Protein AF-A0A0A9XIX7-F1 (afdb_monomer_lite)

Radius of gyration: 31.94 Å; chains: 1; bounding box: 100×44×94 Å

Sequence (160 aa):
DDLSKFVRERLIALQLAESSSTKINTTFSTTSTKQKQQYIKKNTTHANSLISSNVNGSRSSDENPKCIICCEGSHSLRKCNKFLSADVDQRHQLLQGWKGCRNCLSGYHPTKACTSKWTCRYCPKRHNSFLHRNFSTNVHQQSSPQQTNTTVSNSSKTPS

Secondary structure (DSSP, 8-state):
-HHHHHHHHHHHHHHHHHT--S-----------------------------------------PPPPTTT-SSS--GGG-HHHHHS-HHHHHHHTTT--S-TTT--SSS-GGG---S---SSSSSSS-GGG-----------------------------

pLDDT: mean 71.38, std 20.41, range [37.22, 96.69]

Organism: Lygus hesperus (NCBI:txid30085)

Structure (mmCIF, N/CA/C/O backbone):
data_AF-A0A0A9XIX7-F1
#
_entry.id   AF-A0A0A9XIX7-F1
#
loop_
_atom_site.group_PDB
_atom_site.id
_atom_site.type_symbol
_atom_site.label_atom_id
_atom_site.label_alt_id
_atom_site.label_comp_id
_atom_site.label_asym_id
_atom_site.label_entity_id
_atom_site.label_seq_id
_atom_site.pdbx_PDB_ins_code
_atom_site.Cartn_x
_atom_site.Cartn_y
_atom_site.Cartn_z
_atom_site.occupancy
_atom_site.B_iso_or_equiv
_atom_site.auth_seq_id
_atom_site.auth_comp_id
_atom_site.auth_asym_id
_atom_site.auth_atom_id
_atom_site.pdbx_PDB_model_num
ATOM 1 N N . ASP A 1 1 ? -14.781 -18.724 16.950 1.00 59.56 1 ASP A N 1
ATOM 2 C CA . ASP A 1 1 ? -14.587 -17.269 16.852 1.00 59.56 1 ASP A CA 1
ATOM 3 C C . ASP A 1 1 ? -13.096 -16.951 16.981 1.00 59.56 1 ASP A C 1
ATOM 5 O O . ASP A 1 1 ? -12.532 -17.063 18.067 1.00 59.56 1 ASP A O 1
ATOM 9 N N . ASP A 1 2 ? -12.434 -16.697 15.849 1.00 61.81 2 ASP A N 1
ATOM 10 C CA . ASP A 1 2 ? -10.971 -16.523 15.730 1.00 61.81 2 ASP A CA 1
ATOM 11 C C . ASP A 1 2 ? -10.454 -15.287 16.480 1.00 61.81 2 ASP A C 1
ATOM 13 O O . ASP A 1 2 ? -9.357 -15.297 17.044 1.00 61.81 2 ASP A O 1
ATOM 17 N N . LEU A 1 3 ? -11.288 -14.247 16.569 1.00 61.38 3 LEU A N 1
ATOM 18 C CA . LEU A 1 3 ? -10.992 -13.029 17.315 1.00 61.38 3 LEU A CA 1
ATOM 19 C C . LEU A 1 3 ? -10.851 -13.331 18.811 1.00 61.38 3 LEU A C 1
ATOM 21 O O . LEU A 1 3 ? -9.884 -12.920 19.451 1.00 61.38 3 LEU A O 1
ATOM 25 N N . SER A 1 4 ? -11.754 -14.153 19.343 1.00 66.31 4 SER A N 1
ATOM 26 C CA . SER A 1 4 ? -11.711 -14.599 20.735 1.00 66.31 4 SER A CA 1
ATOM 27 C C . SER A 1 4 ? -10.471 -15.449 21.054 1.00 66.31 4 SER A C 1
ATOM 29 O O . SER A 1 4 ? -10.020 -15.478 22.198 1.00 66.31 4 SER A O 1
ATOM 31 N N . LYS A 1 5 ? -9.897 -16.169 20.078 1.00 63.72 5 LYS A N 1
ATOM 32 C CA . LYS A 1 5 ? -8.647 -16.935 20.260 1.00 63.72 5 LYS A CA 1
ATOM 33 C C . LYS A 1 5 ? -7.431 -16.009 20.289 1.00 63.72 5 LYS A C 1
ATOM 35 O O . LYS A 1 5 ? -6.607 -16.122 21.191 1.00 63.72 5 LYS A O 1
ATOM 40 N N . PHE A 1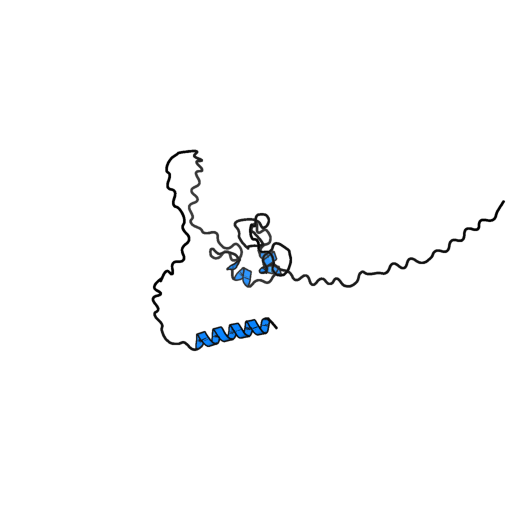 6 ? -7.378 -15.046 19.373 1.00 81.69 6 PHE A N 1
ATOM 41 C CA . PHE A 1 6 ? -6.302 -14.059 19.308 1.00 81.69 6 PHE A CA 1
ATOM 42 C C . PHE A 1 6 ? -6.239 -13.171 20.558 1.00 81.69 6 PHE A C 1
ATOM 44 O O . PHE A 1 6 ? -5.162 -12.948 21.110 1.00 81.69 6 PHE A O 1
ATOM 51 N N . VAL A 1 7 ? -7.393 -12.709 21.050 1.00 84.75 7 VAL A N 1
ATOM 52 C CA . VAL A 1 7 ? -7.464 -11.895 22.272 1.00 84.75 7 VAL A CA 1
ATOM 53 C C . VAL A 1 7 ? -6.985 -12.700 23.484 1.00 84.75 7 VAL A C 1
ATOM 55 O O . VAL A 1 7 ? -6.178 -12.200 24.262 1.00 84.75 7 VAL A O 1
ATOM 58 N N . ARG A 1 8 ? -7.385 -13.972 23.607 1.00 78.88 8 ARG A N 1
ATOM 59 C CA . ARG A 1 8 ? -6.930 -14.853 24.697 1.00 78.88 8 ARG A CA 1
ATOM 60 C C . ARG A 1 8 ? -5.423 -15.105 24.664 1.00 78.88 8 ARG A C 1
ATOM 62 O O . ARG A 1 8 ? -4.764 -14.960 25.688 1.00 78.88 8 ARG A O 1
ATOM 69 N N . GLU A 1 9 ? -4.865 -15.414 23.497 1.00 81.19 9 GLU A N 1
ATOM 70 C CA . GLU A 1 9 ? -3.419 -15.632 23.342 1.00 81.19 9 GLU A CA 1
ATOM 71 C C . GLU A 1 9 ? -2.609 -14.368 23.649 1.00 81.19 9 GLU A C 1
ATOM 73 O O . GLU A 1 9 ? -1.543 -14.436 24.265 1.00 81.19 9 GLU A O 1
ATOM 78 N N . ARG A 1 10 ? -3.134 -13.194 23.279 1.00 85.12 10 ARG A N 1
ATOM 79 C CA . ARG A 1 10 ? -2.478 -11.917 23.556 1.00 85.12 10 ARG A CA 1
ATOM 80 C C . ARG A 1 10 ? -2.515 -11.542 25.039 1.00 85.12 10 ARG A C 1
ATOM 82 O O . ARG A 1 10 ? -1.528 -10.997 25.525 1.00 85.12 10 ARG A O 1
ATOM 89 N N . LEU A 1 11 ? -3.599 -11.859 25.747 1.00 80.31 11 LEU A N 1
ATOM 90 C CA . LEU A 1 11 ? -3.727 -11.628 27.191 1.00 80.31 11 LEU A CA 1
ATOM 91 C C . LEU A 1 11 ? -2.765 -12.509 28.002 1.00 80.31 11 LEU A C 1
ATOM 93 O O . LEU A 1 11 ? -2.115 -12.016 28.919 1.00 80.31 11 LEU A O 1
ATOM 97 N N . ILE A 1 12 ? -2.591 -13.778 27.613 1.00 83.94 12 ILE A N 1
ATOM 98 C CA . ILE A 1 12 ? -1.650 -14.701 28.274 1.00 83.94 12 ILE A CA 1
ATOM 99 C C . ILE A 1 12 ? -0.211 -14.173 28.193 1.00 83.94 12 ILE A C 1
ATOM 101 O O . ILE A 1 12 ? 0.516 -14.185 29.183 1.00 83.94 12 ILE A O 1
ATOM 105 N N . ALA A 1 13 ? 0.196 -13.658 27.031 1.00 77.12 13 ALA A N 1
ATOM 106 C CA . ALA A 1 13 ? 1.539 -13.115 26.844 1.00 77.12 13 ALA A CA 1
ATOM 107 C C . ALA A 1 13 ? 1.817 -11.859 27.696 1.00 77.12 13 ALA A C 1
ATOM 109 O O . ALA A 1 13 ? 2.959 -11.641 28.093 1.00 77.12 13 ALA A O 1
ATOM 110 N N . LEU A 1 14 ? 0.795 -11.043 27.981 1.00 73.69 14 LEU A N 1
ATOM 111 C CA . LEU A 1 14 ? 0.925 -9.848 28.823 1.00 73.69 14 LEU A CA 1
ATOM 112 C C . LEU A 1 14 ? 1.010 -10.214 30.310 1.00 73.69 14 LEU A C 1
ATOM 114 O O . LEU A 1 14 ? 1.889 -9.718 31.009 1.00 73.69 14 LEU A O 1
ATOM 118 N N . GLN A 1 15 ? 0.200 -11.176 30.760 1.00 74.56 15 GLN A N 1
ATOM 119 C CA . GLN A 1 15 ? 0.223 -11.660 32.144 1.00 74.56 15 GLN A CA 1
ATOM 120 C C . GLN A 1 15 ? 1.586 -12.258 32.540 1.00 74.56 15 GLN A C 1
ATOM 122 O O . GLN A 1 15 ? 2.055 -12.087 33.668 1.00 74.56 15 GLN A O 1
ATOM 127 N N . LEU A 1 16 ? 2.241 -12.947 31.598 1.00 73.94 16 LEU A N 1
ATOM 128 C CA . LEU A 1 16 ? 3.578 -13.524 31.784 1.00 73.94 16 LEU A CA 1
ATOM 129 C C . LEU A 1 16 ? 4.686 -12.460 31.831 1.00 73.94 16 LEU A C 1
ATOM 131 O O . LEU A 1 16 ? 5.720 -12.679 32.458 1.00 73.94 16 LEU A O 1
ATOM 135 N N . ALA A 1 17 ? 4.477 -11.309 31.188 1.00 71.00 17 ALA A N 1
ATOM 136 C CA . ALA A 1 17 ? 5.429 -10.203 31.208 1.00 71.00 17 ALA A CA 1
ATOM 137 C C . ALA A 1 17 ? 5.371 -9.408 32.525 1.00 71.00 17 ALA A C 1
ATOM 139 O O . ALA A 1 17 ? 6.392 -8.895 32.977 1.00 71.00 17 ALA A O 1
ATOM 140 N N . GLU A 1 18 ? 4.202 -9.337 33.164 1.00 72.06 18 GLU A N 1
ATOM 141 C CA . GLU A 1 18 ? 3.989 -8.559 34.394 1.00 72.06 18 GLU A CA 1
ATOM 142 C C . GLU A 1 18 ? 4.448 -9.281 35.670 1.00 72.06 18 GLU A C 1
ATOM 144 O O . GLU A 1 18 ? 4.746 -8.640 36.675 1.00 72.06 18 GLU A O 1
ATOM 149 N N . SER A 1 19 ? 4.574 -10.610 35.640 1.00 61.97 19 SER A N 1
ATOM 150 C CA . SER A 1 19 ? 4.934 -11.418 36.816 1.00 61.97 19 SER A CA 1
ATOM 151 C C . SER A 1 19 ? 6.447 -11.616 37.022 1.00 61.97 19 SER A C 1
ATOM 153 O O . SER A 1 19 ? 6.850 -12.312 37.950 1.00 61.97 19 SER A O 1
ATOM 155 N N . SER A 1 20 ? 7.307 -10.970 36.225 1.00 53.84 20 SER A N 1
ATOM 156 C CA . SER A 1 20 ? 8.767 -11.150 36.295 1.00 53.84 20 SER A CA 1
ATOM 157 C C . SER A 1 20 ? 9.524 -9.839 36.531 1.00 53.84 20 SER A C 1
ATOM 159 O O . SER A 1 20 ? 10.275 -9.372 35.679 1.00 53.84 20 SER A O 1
ATOM 161 N N . SER A 1 21 ? 9.399 -9.264 37.730 1.00 57.00 21 SER A N 1
ATOM 162 C CA . SER A 1 21 ? 10.458 -8.400 38.272 1.00 57.00 21 SER A CA 1
ATOM 163 C C . SER A 1 21 ? 11.527 -9.275 38.927 1.00 57.00 21 SER A C 1
ATOM 165 O O . SER A 1 21 ? 11.575 -9.427 40.142 1.00 57.00 21 SER A O 1
ATOM 167 N N . THR A 1 22 ? 12.400 -9.885 38.127 1.00 48.59 22 THR A N 1
ATOM 168 C CA . THR A 1 22 ? 13.700 -10.373 38.609 1.00 48.59 22 THR A CA 1
ATOM 169 C C . THR A 1 22 ? 14.717 -10.266 37.481 1.00 48.59 22 THR A C 1
ATOM 171 O O . THR A 1 22 ? 14.496 -10.739 36.369 1.00 48.59 22 THR A O 1
ATOM 174 N N . LYS A 1 23 ? 15.826 -9.578 37.764 1.00 53.59 23 LYS A N 1
ATOM 175 C CA . LYS A 1 23 ? 16.928 -9.344 36.830 1.00 53.59 23 LYS A CA 1
ATOM 176 C C . LYS A 1 23 ? 17.514 -10.678 36.363 1.00 53.59 23 LYS A C 1
ATOM 178 O O . LYS A 1 23 ? 17.972 -11.459 37.190 1.00 53.59 23 LYS A O 1
ATOM 183 N N . ILE A 1 24 ? 17.583 -10.887 35.051 1.00 48.69 24 ILE A N 1
ATOM 184 C CA . ILE A 1 24 ? 18.367 -11.964 34.439 1.00 48.69 24 ILE A CA 1
ATOM 185 C C . ILE A 1 24 ? 19.411 -11.363 33.495 1.00 48.69 24 ILE A C 1
ATOM 187 O O . ILE A 1 24 ? 19.098 -10.865 32.418 1.00 48.69 24 ILE A O 1
ATOM 191 N N . ASN A 1 25 ? 20.675 -11.413 33.927 1.00 55.72 25 ASN A N 1
ATOM 192 C CA . ASN A 1 25 ? 21.825 -11.401 33.029 1.00 55.72 25 ASN A CA 1
ATOM 193 C C . ASN A 1 25 ? 21.886 -12.789 32.388 1.00 55.72 25 ASN A C 1
ATOM 195 O O . ASN A 1 25 ? 22.084 -13.782 33.087 1.00 55.72 25 ASN A O 1
ATOM 199 N N . THR A 1 26 ? 21.726 -12.882 31.073 1.00 38.06 26 THR A N 1
ATOM 200 C CA . THR A 1 26 ? 21.952 -14.139 30.355 1.00 38.06 26 THR A CA 1
ATOM 201 C C . THR A 1 26 ? 22.820 -13.862 29.141 1.00 38.06 26 THR A C 1
ATOM 203 O O . THR A 1 26 ? 22.357 -13.458 28.078 1.00 38.06 26 THR A O 1
ATOM 206 N N . THR A 1 27 ? 24.118 -14.082 29.328 1.00 48.44 27 THR A N 1
ATOM 207 C CA . THR A 1 27 ? 25.080 -14.339 28.260 1.00 48.44 27 THR A CA 1
ATOM 208 C C . THR A 1 27 ? 24.627 -15.572 27.487 1.00 48.44 27 THR A C 1
ATOM 210 O O . THR A 1 27 ? 24.720 -16.691 27.991 1.00 48.44 27 THR A O 1
ATOM 213 N N . PHE A 1 28 ? 24.119 -15.379 26.271 1.00 47.44 28 PHE A N 1
ATOM 214 C CA . PHE A 1 28 ? 23.805 -16.486 25.374 1.00 47.44 28 PHE A CA 1
ATOM 215 C C . PHE A 1 28 ? 25.053 -16.868 24.576 1.00 47.44 28 PHE A C 1
ATOM 217 O O . PHE A 1 28 ? 25.387 -16.261 23.558 1.00 47.44 28 PHE A O 1
ATOM 224 N N . SER A 1 29 ? 25.746 -17.889 25.075 1.00 39.34 29 SER A N 1
ATOM 225 C CA . SER A 1 29 ? 26.755 -18.640 24.337 1.00 39.34 29 SER A CA 1
ATOM 226 C C . SER A 1 29 ? 26.099 -19.360 23.160 1.00 39.34 29 SER A C 1
ATOM 228 O O . SER A 1 29 ? 25.180 -20.164 23.320 1.00 39.34 29 SER A O 1
ATOM 230 N N . THR A 1 30 ? 26.601 -19.081 21.964 1.00 41.69 30 THR A N 1
ATOM 231 C CA . THR A 1 30 ? 26.308 -19.805 20.732 1.00 41.69 30 THR A CA 1
ATOM 232 C C . THR A 1 30 ? 26.828 -21.239 20.840 1.00 41.69 30 THR A C 1
ATOM 234 O O . THR A 1 30 ? 28.027 -21.490 20.763 1.00 41.69 30 THR A O 1
ATOM 237 N N . THR A 1 31 ? 25.932 -22.215 20.993 1.00 38.09 31 THR A N 1
ATOM 238 C CA . THR A 1 31 ? 26.280 -23.632 20.821 1.00 38.09 31 THR A CA 1
ATOM 239 C C . THR A 1 31 ? 25.647 -24.172 19.545 1.00 38.09 31 THR A C 1
ATOM 241 O O . THR A 1 31 ? 24.438 -24.305 19.384 1.00 38.09 31 THR A O 1
ATOM 244 N N . SER A 1 32 ? 26.544 -24.410 18.595 1.00 42.91 32 SER A N 1
ATOM 245 C CA . SER A 1 32 ? 26.330 -25.009 17.288 1.00 42.91 32 SER A CA 1
ATOM 246 C C . SER A 1 32 ? 25.945 -26.482 17.434 1.00 42.91 32 SER A C 1
ATOM 248 O O . SER A 1 32 ? 26.728 -27.276 17.955 1.00 42.91 32 SER A O 1
ATOM 250 N N . THR A 1 33 ? 24.769 -26.870 16.938 1.00 44.12 33 THR A N 1
ATOM 251 C CA . THR A 1 33 ? 24.447 -28.275 16.662 1.00 44.12 33 THR A CA 1
ATOM 252 C C . THR A 1 33 ? 24.607 -28.538 15.169 1.00 44.12 33 THR A C 1
ATOM 254 O O . THR A 1 33 ? 23.896 -28.016 14.313 1.00 44.12 33 THR A O 1
ATOM 257 N N . LYS A 1 34 ? 25.632 -29.338 14.868 1.00 42.81 34 LYS A N 1
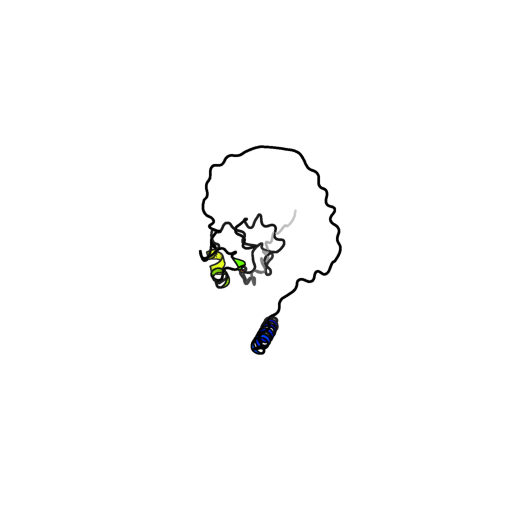ATOM 258 C CA . LYS A 1 34 ? 26.012 -29.808 13.538 1.00 42.81 34 LYS A CA 1
ATOM 259 C C . LYS A 1 34 ? 24.911 -30.705 12.968 1.00 42.81 34 LYS A C 1
ATOM 261 O O . LYS A 1 34 ? 24.705 -31.806 13.468 1.00 42.81 34 LYS A O 1
ATOM 266 N N . GLN A 1 35 ? 24.303 -30.297 11.857 1.00 46.91 35 GLN A N 1
ATOM 267 C CA . GLN A 1 35 ? 23.754 -31.238 10.882 1.00 46.91 35 GLN A CA 1
ATOM 268 C C . GLN A 1 35 ? 24.426 -31.012 9.527 1.00 46.91 35 GLN A C 1
ATOM 270 O O . GLN A 1 35 ? 24.635 -29.893 9.065 1.00 46.91 35 GLN A O 1
ATOM 275 N N . LYS A 1 36 ? 24.893 -32.128 8.978 1.00 41.28 36 LYS A N 1
ATOM 276 C CA . LYS A 1 36 ? 25.907 -32.276 7.939 1.00 41.28 36 LYS A CA 1
ATOM 277 C C . LYS A 1 36 ? 25.237 -32.215 6.566 1.00 41.28 36 LYS A C 1
ATOM 279 O O . LYS A 1 36 ? 24.541 -33.152 6.197 1.00 41.28 36 LYS A O 1
ATOM 284 N N . GLN A 1 37 ? 25.515 -31.178 5.780 1.00 46.62 37 GLN A N 1
ATOM 285 C CA . GLN A 1 37 ? 25.407 -31.270 4.324 1.00 46.62 37 GLN A CA 1
ATOM 286 C C . GLN A 1 37 ? 26.610 -30.580 3.682 1.00 46.62 37 GLN A C 1
ATOM 288 O O . GLN A 1 37 ? 26.929 -29.425 3.953 1.00 46.62 37 GLN A O 1
ATOM 293 N N . GLN A 1 38 ? 27.361 -31.387 2.941 1.00 42.66 38 GLN A N 1
ATOM 294 C CA . GLN A 1 38 ? 28.703 -31.121 2.450 1.00 42.66 38 GLN A CA 1
ATOM 295 C C . GLN A 1 38 ? 28.635 -30.250 1.190 1.00 42.66 38 GLN A C 1
ATOM 297 O O . GLN A 1 38 ? 28.037 -30.656 0.199 1.00 42.66 38 GLN A O 1
ATOM 302 N N . TYR A 1 39 ? 29.276 -29.080 1.209 1.00 37.22 39 TYR A N 1
ATOM 303 C CA . TYR A 1 39 ? 29.530 -28.287 0.005 1.00 37.22 39 TYR A CA 1
ATOM 304 C C . TYR A 1 39 ? 30.992 -28.464 -0.415 1.00 37.22 39 TYR A C 1
ATOM 306 O O . TYR A 1 39 ? 31.914 -28.122 0.329 1.00 37.22 39 TYR A O 1
ATOM 314 N N . ILE A 1 40 ? 31.196 -29.023 -1.607 1.00 50.75 40 ILE A N 1
ATOM 315 C CA . ILE A 1 40 ? 32.508 -29.173 -2.238 1.00 50.75 40 ILE A CA 1
ATOM 316 C C . ILE A 1 40 ? 32.997 -27.784 -2.668 1.00 50.75 40 ILE A C 1
ATOM 318 O O . ILE A 1 40 ? 32.428 -27.165 -3.565 1.00 50.75 40 ILE A O 1
ATOM 322 N N . LYS A 1 41 ? 34.078 -27.302 -2.046 1.00 41.91 41 LYS A N 1
ATOM 323 C CA . LYS A 1 41 ? 34.841 -26.148 -2.537 1.00 41.91 41 LYS A CA 1
ATOM 324 C C . LYS A 1 41 ? 35.600 -26.561 -3.799 1.00 41.91 41 LYS A C 1
ATOM 326 O O . LYS A 1 41 ? 36.423 -27.470 -3.744 1.00 41.91 41 LYS A O 1
ATOM 331 N N . LYS A 1 42 ? 35.367 -25.865 -4.911 1.00 43.25 42 LYS A N 1
ATOM 332 C CA . LYS A 1 42 ? 36.272 -25.860 -6.065 1.00 43.25 42 LYS A CA 1
ATOM 333 C C . LYS A 1 42 ? 36.845 -24.451 -6.200 1.00 43.25 42 LYS A C 1
ATOM 335 O O . LYS A 1 42 ? 36.131 -23.529 -6.577 1.00 43.25 42 LYS A O 1
ATOM 340 N N . ASN A 1 43 ? 38.116 -24.300 -5.833 1.00 45.44 43 ASN A N 1
ATOM 341 C CA . ASN A 1 43 ? 38.943 -23.163 -6.223 1.00 45.44 43 ASN A CA 1
ATOM 342 C C . ASN A 1 43 ? 39.437 -23.413 -7.647 1.00 45.44 43 ASN A C 1
ATOM 344 O O . ASN A 1 43 ? 40.072 -24.439 -7.891 1.00 45.44 43 ASN A O 1
ATOM 348 N N . THR A 1 44 ? 39.237 -22.467 -8.559 1.00 51.25 44 THR A N 1
ATOM 349 C CA . THR A 1 44 ? 40.125 -22.319 -9.718 1.00 51.25 44 THR A CA 1
ATOM 350 C C . THR A 1 44 ? 40.176 -20.848 -10.110 1.00 51.25 44 THR A C 1
ATOM 352 O O . THR A 1 44 ? 39.149 -20.192 -10.263 1.00 51.25 44 THR A O 1
ATOM 355 N N . THR A 1 45 ? 41.394 -20.330 -10.168 1.00 48.69 45 THR A N 1
ATOM 356 C CA . THR A 1 45 ? 41.775 -18.974 -10.549 1.00 48.69 45 THR A CA 1
ATOM 357 C C . THR A 1 45 ? 41.939 -18.841 -12.071 1.00 48.69 45 THR A C 1
ATOM 359 O O . THR A 1 45 ? 42.156 -19.832 -12.761 1.00 48.69 45 THR A O 1
ATOM 362 N N . HIS A 1 46 ? 41.928 -17.581 -12.530 1.00 47.16 46 HIS A N 1
ATOM 363 C CA . HIS A 1 46 ? 42.310 -17.038 -13.851 1.00 47.16 46 HIS A CA 1
ATOM 364 C C . HIS A 1 46 ? 41.279 -17.124 -14.993 1.00 47.16 46 HIS A C 1
ATOM 366 O O . HIS A 1 46 ? 41.102 -18.162 -15.612 1.00 47.16 46 HIS A O 1
ATOM 372 N N . ALA A 1 47 ? 40.691 -15.985 -15.381 1.00 48.97 47 ALA A N 1
ATOM 373 C CA . ALA A 1 47 ? 41.247 -15.108 -16.423 1.00 48.97 47 ALA A CA 1
ATOM 374 C C . ALA A 1 47 ? 40.351 -13.870 -16.663 1.00 48.97 47 ALA A C 1
ATOM 376 O O . ALA A 1 47 ? 39.160 -13.866 -16.364 1.00 48.97 47 ALA A O 1
ATOM 377 N N . ASN A 1 48 ? 40.982 -12.813 -17.173 1.00 54.53 48 ASN A N 1
ATOM 378 C CA . ASN A 1 48 ? 40.475 -11.458 -17.389 1.00 54.53 48 ASN A CA 1
ATOM 379 C C . ASN A 1 48 ? 39.321 -11.354 -18.404 1.00 54.53 48 ASN A C 1
ATOM 381 O O . ASN A 1 48 ? 39.393 -11.957 -19.468 1.00 54.53 48 ASN A O 1
ATOM 385 N N . SER A 1 49 ? 38.378 -10.432 -18.167 1.00 56.47 49 SER A N 1
ATOM 386 C CA . SER A 1 49 ? 37.904 -9.540 -19.237 1.00 56.47 49 SER A CA 1
ATOM 387 C C . SER A 1 49 ? 37.418 -8.198 -18.683 1.00 56.47 49 SER A C 1
ATOM 389 O O . SER A 1 49 ? 36.313 -8.034 -18.178 1.00 56.47 49 SER A O 1
ATOM 391 N N . LEU A 1 50 ? 38.326 -7.244 -18.809 1.00 58.97 50 LEU A N 1
ATOM 392 C CA . LEU A 1 50 ? 38.161 -5.804 -18.953 1.00 58.97 50 LEU A CA 1
ATOM 393 C C . LEU A 1 50 ? 37.025 -5.428 -19.926 1.00 58.97 50 LEU A C 1
ATOM 395 O O . LEU A 1 50 ? 37.086 -5.856 -21.068 1.00 58.97 50 LEU A O 1
ATOM 399 N N . ILE A 1 51 ? 36.066 -4.594 -19.492 1.00 57.38 51 ILE A N 1
ATOM 400 C CA . ILE A 1 51 ? 35.625 -3.365 -20.193 1.00 57.38 51 ILE A CA 1
ATOM 401 C C . ILE A 1 51 ? 35.134 -2.354 -19.143 1.00 57.38 51 ILE A C 1
ATOM 403 O O . ILE A 1 51 ? 34.170 -2.585 -18.413 1.00 57.38 51 ILE A O 1
ATOM 407 N N . SER A 1 52 ? 35.825 -1.217 -19.102 1.00 54.06 52 SER A N 1
ATOM 408 C CA . SER A 1 52 ? 35.486 -0.006 -18.361 1.00 54.06 52 SER A CA 1
ATOM 409 C C . SER A 1 52 ? 34.241 0.677 -18.926 1.00 54.06 52 SER A C 1
ATOM 411 O O . SER A 1 52 ? 34.104 0.834 -20.135 1.00 54.06 52 SER A O 1
ATOM 413 N N . SER A 1 53 ? 33.385 1.202 -18.052 1.00 58.34 53 SER A N 1
ATOM 414 C CA . SER A 1 53 ? 32.539 2.355 -18.374 1.00 58.34 53 SER A CA 1
ATOM 415 C C . SER A 1 53 ? 32.739 3.398 -17.287 1.00 58.34 53 SER A C 1
ATOM 417 O O . SER A 1 53 ? 32.246 3.265 -16.169 1.00 58.34 53 SER A O 1
ATOM 419 N N . ASN A 1 54 ? 33.520 4.417 -17.632 1.00 60.31 54 ASN A N 1
ATOM 420 C CA . ASN A 1 54 ? 33.677 5.638 -16.868 1.00 60.31 54 ASN A CA 1
ATOM 421 C C . ASN A 1 54 ? 32.340 6.390 -16.866 1.00 60.31 54 ASN A C 1
ATOM 423 O O . ASN A 1 54 ? 31.975 6.998 -17.870 1.00 60.31 54 ASN A O 1
ATOM 427 N N . VAL A 1 55 ? 31.618 6.363 -15.749 1.00 55.34 55 VAL A N 1
ATOM 428 C CA . VAL A 1 55 ? 30.617 7.390 -15.455 1.00 55.34 55 VAL A CA 1
ATOM 429 C C . VAL A 1 55 ? 31.075 8.141 -14.219 1.00 55.34 55 VAL A C 1
ATOM 431 O O . VAL A 1 55 ? 30.879 7.717 -13.083 1.00 55.34 55 VAL A O 1
ATOM 434 N N . ASN A 1 56 ? 31.716 9.280 -14.480 1.00 56.62 56 ASN A N 1
ATOM 435 C CA . ASN A 1 56 ? 31.845 10.364 -13.523 1.00 56.62 56 ASN A CA 1
ATOM 436 C C . ASN A 1 56 ? 30.456 10.679 -12.970 1.00 56.62 56 ASN A C 1
ATOM 438 O O . ASN A 1 56 ? 29.588 11.225 -13.649 1.00 56.62 56 ASN A O 1
ATOM 442 N N . GLY A 1 57 ? 30.265 10.307 -11.718 1.00 49.06 57 GLY A N 1
ATOM 443 C CA . GLY A 1 57 ? 29.076 10.597 -10.956 1.00 49.06 57 GLY A CA 1
ATOM 444 C C . GLY A 1 57 ? 29.419 10.427 -9.496 1.00 49.06 57 GLY A C 1
ATOM 445 O O . GLY A 1 57 ? 28.995 9.453 -8.882 1.00 49.06 57 GLY A O 1
ATOM 446 N N . SER A 1 58 ? 30.189 11.368 -8.943 1.00 58.12 58 SER A N 1
ATOM 447 C CA . SER A 1 58 ? 30.213 11.593 -7.500 1.00 58.12 58 SER A CA 1
ATOM 448 C C . SER A 1 58 ? 28.784 11.878 -7.050 1.00 58.12 58 SER A C 1
ATOM 450 O O . SER A 1 58 ? 28.329 13.017 -7.040 1.00 58.12 58 SER A O 1
ATOM 452 N N . ARG A 1 59 ? 28.044 10.825 -6.705 1.00 54.84 59 ARG A N 1
ATOM 453 C CA . ARG A 1 59 ? 26.885 10.922 -5.828 1.00 54.84 59 ARG A CA 1
ATOM 454 C C . ARG A 1 59 ? 27.391 10.673 -4.421 1.00 54.84 59 ARG A C 1
ATOM 456 O O . ARG A 1 59 ? 27.129 9.641 -3.816 1.00 54.84 59 ARG A O 1
ATOM 463 N N . SER A 1 60 ? 28.162 11.635 -3.929 1.00 56.09 60 SER A N 1
ATOM 464 C CA . SER A 1 60 ? 28.228 11.894 -2.502 1.00 56.09 60 SER A CA 1
ATOM 465 C C . SER A 1 60 ? 26.799 12.152 -2.036 1.00 56.09 60 SER A C 1
ATOM 467 O O . SER A 1 60 ? 26.211 13.170 -2.399 1.00 56.09 60 SER A O 1
ATOM 469 N N . SER A 1 61 ? 26.217 11.144 -1.395 1.00 52.34 61 SER A N 1
ATOM 470 C CA . SER A 1 61 ? 25.578 11.240 -0.085 1.00 52.34 61 SER A CA 1
ATOM 471 C C . SER A 1 61 ? 24.991 9.873 0.258 1.00 52.34 61 SER A C 1
ATOM 473 O O . SER A 1 61 ? 24.112 9.374 -0.444 1.00 52.34 61 SER A O 1
ATOM 475 N N . ASP A 1 62 ? 25.475 9.302 1.357 1.00 53.72 62 ASP A N 1
ATOM 476 C CA . ASP A 1 62 ? 24.981 8.134 2.104 1.00 53.72 62 ASP A CA 1
ATOM 477 C C . ASP A 1 62 ? 23.540 8.326 2.645 1.00 53.72 62 ASP A C 1
ATOM 479 O O . ASP A 1 62 ? 23.185 7.936 3.755 1.00 53.72 62 ASP A O 1
ATOM 483 N N . GLU A 1 63 ? 22.660 8.957 1.871 1.00 63.38 63 GLU A N 1
ATOM 484 C CA . GLU A 1 63 ? 21.267 9.174 2.241 1.00 63.38 63 GLU A CA 1
ATOM 485 C C . GLU A 1 63 ? 20.470 7.937 1.829 1.00 63.38 63 GLU A C 1
ATOM 487 O O . GLU A 1 63 ? 19.931 7.830 0.723 1.00 63.38 63 GLU A O 1
ATOM 492 N N . ASN A 1 64 ? 20.420 6.959 2.732 1.00 65.50 64 ASN A N 1
ATOM 493 C CA . ASN A 1 64 ? 19.522 5.816 2.622 1.00 65.50 64 ASN A CA 1
ATOM 494 C C . ASN A 1 64 ? 18.098 6.323 2.297 1.00 65.50 64 ASN A C 1
ATOM 496 O O . ASN A 1 64 ? 17.598 7.193 3.020 1.00 65.50 64 ASN A O 1
ATOM 500 N N . PRO A 1 65 ? 17.436 5.838 1.223 1.00 71.06 65 PRO A N 1
ATOM 501 C CA . PRO A 1 65 ? 16.177 6.406 0.759 1.00 71.06 65 PRO A CA 1
ATOM 502 C C . PRO A 1 65 ? 15.144 6.466 1.883 1.00 71.06 65 PRO A C 1
ATOM 504 O O . PRO A 1 65 ? 14.763 5.448 2.471 1.00 71.06 65 PRO A O 1
ATOM 507 N N . LYS A 1 66 ? 14.684 7.687 2.166 1.00 84.38 66 LYS A N 1
ATOM 508 C CA . LYS A 1 66 ? 13.643 7.937 3.160 1.00 84.38 66 LYS A CA 1
ATOM 509 C C . LYS A 1 66 ? 12.345 7.251 2.739 1.00 84.38 66 LYS A C 1
ATOM 511 O O . LYS A 1 66 ? 12.051 7.099 1.550 1.00 84.38 66 LYS A O 1
ATOM 516 N N . CYS A 1 67 ? 11.556 6.824 3.719 1.00 86.75 67 CYS A N 1
ATOM 517 C CA . CYS A 1 67 ? 10.262 6.210 3.459 1.00 86.75 67 CYS A CA 1
ATOM 518 C C . CYS A 1 67 ? 9.359 7.171 2.673 1.00 86.75 67 CYS A C 1
ATOM 520 O O . CYS A 1 67 ? 9.137 8.302 3.087 1.00 86.75 67 CYS A O 1
ATOM 522 N N . ILE A 1 68 ? 8.777 6.703 1.570 1.00 86.00 68 ILE A N 1
ATOM 523 C CA . ILE A 1 68 ? 7.958 7.534 0.671 1.00 86.00 68 ILE A CA 1
ATOM 524 C C . ILE A 1 68 ? 6.636 8.042 1.280 1.00 86.00 68 ILE A C 1
ATOM 526 O O . ILE A 1 68 ? 5.988 8.889 0.680 1.00 86.00 68 ILE A O 1
ATOM 530 N N . ILE A 1 69 ? 6.205 7.505 2.430 1.00 87.81 69 ILE A N 1
ATOM 531 C CA . ILE A 1 69 ? 4.903 7.828 3.047 1.00 87.81 69 ILE A CA 1
ATOM 532 C C . ILE A 1 69 ? 5.028 8.790 4.223 1.00 87.81 69 ILE A C 1
ATOM 534 O O . ILE A 1 69 ? 4.251 9.743 4.346 1.00 87.81 69 ILE A O 1
ATOM 538 N N . CYS A 1 70 ? 5.964 8.514 5.130 1.00 87.56 70 CYS A N 1
ATOM 539 C CA . CYS A 1 70 ? 6.213 9.375 6.282 1.00 87.56 70 CYS A CA 1
ATOM 540 C C . CYS A 1 70 ? 7.381 10.334 6.062 1.00 87.56 70 CYS A C 1
ATOM 542 O O . CYS A 1 70 ? 7.534 11.236 6.866 1.00 87.56 70 CYS A O 1
ATOM 544 N N . CYS A 1 71 ? 8.187 10.166 5.006 1.00 84.38 71 CYS A N 1
ATOM 545 C CA . CYS A 1 71 ? 9.391 10.963 4.732 1.00 84.38 71 CYS A CA 1
ATOM 546 C C . CYS A 1 71 ? 10.426 10.956 5.874 1.00 84.38 71 CYS A C 1
ATOM 548 O O . CYS A 1 71 ? 11.396 11.710 5.848 1.00 84.38 71 CYS A O 1
ATOM 550 N N . GLU A 1 72 ? 10.247 10.059 6.842 1.00 81.94 72 GLU A N 1
ATOM 551 C CA . GLU A 1 72 ? 11.023 9.947 8.070 1.00 81.94 72 GLU A CA 1
ATOM 552 C C . GLU A 1 72 ? 11.713 8.590 8.118 1.00 81.94 72 GLU A C 1
ATOM 554 O O . GLU A 1 72 ? 11.066 7.541 8.024 1.00 81.94 72 GLU A O 1
ATOM 559 N N . GLY A 1 73 ? 13.035 8.620 8.282 1.00 82.12 73 GLY A N 1
ATOM 560 C CA . GLY A 1 73 ? 13.865 7.426 8.359 1.00 82.12 73 GLY A CA 1
ATOM 561 C C . GLY A 1 73 ? 13.829 6.556 7.100 1.00 82.12 73 GLY A C 1
ATOM 562 O O . GLY A 1 73 ? 13.066 6.762 6.154 1.00 82.12 73 GLY A O 1
ATOM 563 N N . SER A 1 74 ? 14.672 5.534 7.100 1.00 85.75 74 SER A N 1
ATOM 564 C CA . SER A 1 74 ? 14.825 4.591 6.000 1.00 85.75 74 SER A CA 1
ATOM 565 C C . SER A 1 74 ? 14.225 3.240 6.373 1.00 85.75 74 SER A C 1
ATOM 567 O O . SER A 1 74 ? 14.809 2.417 7.078 1.00 85.75 74 SER A O 1
ATOM 569 N N . HIS A 1 75 ? 12.998 3.004 5.919 1.00 86.69 75 HIS A N 1
ATOM 570 C CA . HIS A 1 75 ? 12.307 1.747 6.176 1.00 86.69 75 HIS A CA 1
ATOM 571 C C . HIS A 1 75 ? 11.365 1.360 5.037 1.00 86.69 75 HIS A C 1
ATOM 573 O O . HIS A 1 75 ? 10.871 2.189 4.274 1.00 86.69 75 HIS A O 1
ATOM 579 N N . SER A 1 76 ? 11.090 0.058 4.938 1.00 86.94 76 SER A N 1
ATOM 580 C 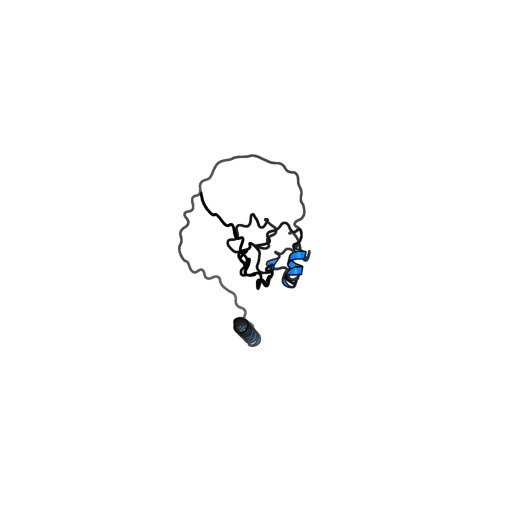CA . SER A 1 76 ? 10.048 -0.465 4.054 1.00 86.94 76 SER A CA 1
ATOM 581 C C . SER A 1 76 ? 8.666 -0.068 4.568 1.00 86.94 76 SER A C 1
ATOM 583 O O . SER A 1 76 ? 8.432 -0.071 5.774 1.00 86.94 76 SER A O 1
ATOM 585 N N . LEU A 1 77 ? 7.713 0.134 3.657 1.00 90.50 77 LEU A N 1
ATOM 586 C CA . LEU A 1 77 ? 6.300 0.380 3.965 1.00 90.50 77 LEU A CA 1
ATOM 587 C C . LEU A 1 77 ? 5.693 -0.616 4.964 1.00 90.50 77 LEU A C 1
ATOM 589 O O . LEU A 1 77 ? 4.804 -0.249 5.723 1.00 90.50 77 LEU A O 1
ATOM 593 N N . ARG A 1 78 ? 6.194 -1.861 5.018 1.00 88.44 78 ARG A N 1
ATOM 594 C CA . ARG A 1 78 ? 5.737 -2.867 5.996 1.00 88.44 78 ARG A CA 1
ATOM 595 C C . ARG A 1 78 ? 6.028 -2.492 7.452 1.00 88.44 78 ARG A C 1
ATOM 597 O O . ARG A 1 78 ? 5.429 -3.083 8.339 1.00 88.44 78 ARG A O 1
ATOM 604 N N . LYS A 1 79 ? 6.966 -1.572 7.683 1.00 89.31 79 LYS A N 1
ATOM 605 C CA . LYS A 1 79 ? 7.365 -1.052 8.998 1.00 89.31 79 LYS A CA 1
ATOM 606 C C . LYS A 1 79 ? 6.953 0.414 9.197 1.00 89.31 79 LYS A C 1
ATOM 608 O O . LYS A 1 79 ? 7.309 1.006 10.206 1.00 89.31 79 LYS A O 1
ATOM 613 N N . CYS A 1 80 ? 6.254 1.016 8.233 1.00 92.31 80 CYS A N 1
ATOM 614 C CA . CYS A 1 80 ? 5.869 2.421 8.310 1.00 92.31 80 CYS A CA 1
ATOM 615 C C . CYS A 1 80 ? 4.609 2.579 9.161 1.00 92.31 80 CYS A C 1
ATOM 617 O O . CYS A 1 80 ? 3.523 2.205 8.721 1.00 92.31 80 CYS A O 1
ATOM 619 N N . ASN A 1 81 ? 4.737 3.177 10.347 1.00 92.81 81 ASN A N 1
ATOM 620 C CA . ASN A 1 81 ? 3.603 3.386 11.254 1.00 92.81 81 ASN A CA 1
ATOM 621 C C . ASN A 1 81 ? 2.484 4.203 10.596 1.00 92.81 81 ASN A C 1
ATOM 623 O O . ASN A 1 81 ? 1.336 3.786 10.630 1.00 92.81 81 ASN A O 1
ATOM 627 N N . LYS A 1 82 ? 2.811 5.297 9.892 1.00 92.75 82 LYS A N 1
ATOM 628 C CA . LYS A 1 82 ? 1.816 6.118 9.177 1.00 92.75 82 LYS A CA 1
ATOM 629 C C . LYS A 1 82 ? 1.026 5.317 8.135 1.00 92.75 82 LYS A C 1
ATOM 631 O O . LYS A 1 82 ? -0.170 5.522 7.981 1.00 92.75 82 LYS A O 1
ATOM 636 N N . PHE A 1 83 ? 1.678 4.388 7.435 1.00 94.31 83 PHE A N 1
ATOM 637 C CA . PHE A 1 83 ? 1.010 3.510 6.471 1.00 94.31 83 PHE A CA 1
ATOM 638 C C . PHE A 1 83 ? 0.143 2.444 7.160 1.00 94.31 83 PHE A C 1
ATOM 640 O O . PHE A 1 83 ? -0.963 2.153 6.708 1.00 94.31 83 PHE A O 1
ATOM 647 N N . LEU A 1 84 ? 0.643 1.854 8.248 1.00 92.19 84 LEU A N 1
ATOM 648 C CA . LEU A 1 84 ? -0.064 0.813 8.993 1.00 92.19 84 LEU A CA 1
ATOM 649 C C . LEU A 1 84 ? -1.284 1.365 9.740 1.00 92.19 84 LEU A C 1
ATOM 651 O O . LEU A 1 84 ? -2.309 0.689 9.772 1.00 92.19 84 LEU A O 1
ATOM 655 N N . SER A 1 85 ? -1.205 2.586 10.266 1.00 93.81 85 SER A N 1
ATOM 656 C CA . SER A 1 85 ? -2.309 3.255 10.963 1.00 93.81 85 SER A CA 1
ATOM 657 C C . SER A 1 85 ? -3.362 3.851 10.026 1.00 93.81 85 SER A C 1
ATOM 659 O O . SER A 1 85 ? -4.462 4.138 10.477 1.00 93.81 85 SER A O 1
ATOM 661 N N . ALA A 1 86 ? -3.044 4.049 8.743 1.00 93.31 86 ALA A N 1
ATOM 662 C CA . ALA A 1 86 ? -3.994 4.568 7.763 1.00 93.31 86 ALA A CA 1
ATOM 663 C C . ALA A 1 86 ? -5.061 3.524 7.393 1.00 93.31 86 ALA A C 1
ATOM 665 O O . ALA A 1 86 ? -4.765 2.326 7.302 1.00 93.31 86 ALA A O 1
ATOM 666 N N . ASP A 1 87 ? -6.272 3.989 7.092 1.00 94.06 87 ASP A N 1
ATOM 667 C CA . ASP A 1 87 ? -7.356 3.152 6.574 1.00 94.06 87 ASP A CA 1
ATOM 668 C C . ASP A 1 87 ? -7.060 2.622 5.169 1.00 94.06 87 ASP A C 1
ATOM 670 O O . ASP A 1 87 ? -6.203 3.135 4.448 1.00 94.06 87 ASP A O 1
ATOM 674 N N . VAL A 1 88 ? -7.790 1.589 4.738 1.00 94.12 88 VAL A N 1
ATOM 675 C CA . VAL A 1 88 ? -7.571 0.946 3.430 1.00 94.12 88 VAL A CA 1
ATOM 676 C C . VAL A 1 88 ? -7.609 1.963 2.286 1.00 94.12 88 VAL A C 1
ATOM 678 O O . VAL A 1 88 ? -6.722 1.947 1.430 1.00 94.12 88 VAL A O 1
ATOM 681 N N . ASP A 1 89 ? -8.580 2.875 2.271 1.00 93.50 89 ASP A N 1
ATOM 682 C CA . ASP A 1 89 ? -8.689 3.882 1.211 1.00 93.50 89 ASP A CA 1
ATOM 683 C C . ASP A 1 89 ? -7.562 4.908 1.247 1.00 93.50 89 ASP A C 1
ATOM 685 O O . ASP A 1 89 ? -6.973 5.214 0.207 1.00 93.50 89 ASP A O 1
AT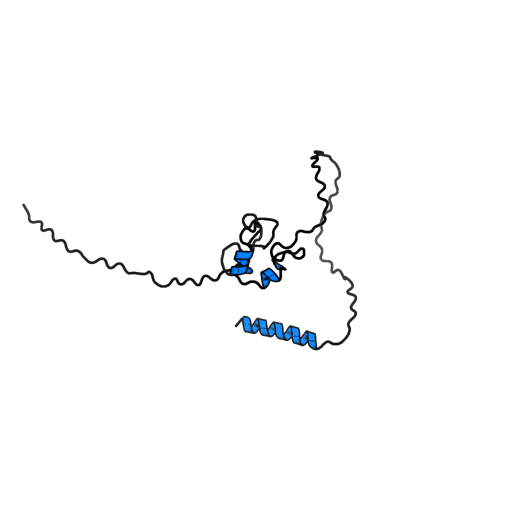OM 689 N N . GLN A 1 90 ? -7.176 5.344 2.445 1.00 94.38 90 GLN A N 1
ATOM 690 C CA . GLN A 1 90 ? -6.016 6.206 2.630 1.00 94.38 90 GLN A CA 1
ATOM 691 C C . GLN A 1 90 ? -4.731 5.510 2.176 1.00 94.38 90 GLN A C 1
ATOM 693 O O . GLN A 1 90 ? -3.914 6.127 1.503 1.00 94.38 90 GLN A O 1
ATOM 698 N N . ARG A 1 91 ? -4.550 4.212 2.450 1.00 95.25 91 ARG A N 1
ATOM 699 C CA . ARG A 1 91 ? -3.395 3.440 1.959 1.00 95.25 91 ARG A CA 1
ATOM 700 C C . ARG A 1 91 ? -3.341 3.402 0.435 1.00 95.25 91 ARG A C 1
ATOM 702 O O . ARG A 1 91 ? -2.254 3.500 -0.129 1.00 95.25 91 ARG A O 1
ATOM 709 N N . HIS A 1 92 ? -4.481 3.278 -0.247 1.00 94.19 92 HIS A N 1
ATOM 710 C CA . HIS A 1 92 ? -4.523 3.366 -1.712 1.00 94.19 92 HIS A CA 1
ATOM 711 C C . HIS A 1 92 ? -4.129 4.757 -2.206 1.00 94.19 92 HIS A C 1
ATOM 713 O O . HIS A 1 92 ? -3.314 4.853 -3.121 1.00 94.19 92 HIS A O 1
ATOM 719 N N . GLN A 1 93 ? -4.643 5.812 -1.572 1.00 94.12 93 GLN A N 1
ATOM 720 C CA . GLN A 1 93 ? -4.310 7.197 -1.911 1.00 94.12 93 GLN A CA 1
ATOM 721 C C . GLN A 1 93 ? -2.829 7.514 -1.664 1.00 94.12 93 GLN A C 1
ATOM 723 O O . GLN A 1 93 ? -2.173 8.122 -2.503 1.00 94.12 93 GLN A O 1
ATOM 728 N N . LEU A 1 94 ? -2.269 7.040 -0.553 1.00 93.31 94 LEU A N 1
ATOM 729 C CA . LEU A 1 94 ? -0.850 7.159 -0.220 1.00 93.31 94 LEU A CA 1
ATOM 730 C C . LEU A 1 94 ? 0.053 6.470 -1.255 1.00 93.31 94 LEU A C 1
ATOM 732 O O . LEU A 1 94 ? 1.176 6.905 -1.490 1.00 93.31 94 LEU A O 1
ATOM 736 N N . LEU A 1 95 ? -0.435 5.405 -1.896 1.00 92.94 95 LEU A N 1
ATOM 737 C CA . LEU A 1 95 ? 0.265 4.696 -2.972 1.00 92.94 95 LEU A CA 1
ATOM 738 C C . LEU A 1 95 ? -0.201 5.119 -4.375 1.00 92.94 95 LEU A C 1
ATOM 740 O O . LEU A 1 95 ? 0.097 4.434 -5.369 1.00 92.94 95 LEU A O 1
ATOM 744 N N . GLN A 1 96 ? -0.924 6.234 -4.483 1.00 91.50 96 GLN A N 1
ATOM 745 C CA . GLN A 1 96 ? -1.286 6.833 -5.758 1.00 91.50 96 GLN A CA 1
ATOM 746 C C . GLN A 1 96 ? -0.013 7.381 -6.417 1.00 91.50 96 GLN A C 1
ATOM 748 O O . GLN A 1 96 ? 0.764 8.102 -5.804 1.00 91.50 96 GLN A O 1
ATOM 753 N N . GLY A 1 97 ? 0.259 6.978 -7.660 1.00 86.56 97 GLY A N 1
ATOM 754 C CA . GLY A 1 97 ? 1.489 7.368 -8.366 1.00 86.56 97 GLY A CA 1
ATOM 755 C C . GLY A 1 97 ? 2.777 6.683 -7.882 1.00 86.56 97 GLY A C 1
ATOM 756 O O . GLY A 1 97 ? 3.825 6.851 -8.506 1.00 86.56 97 GLY A O 1
ATOM 757 N N . TRP A 1 98 ? 2.726 5.859 -6.829 1.00 91.06 98 TRP A N 1
ATOM 758 C CA . TRP A 1 98 ? 3.892 5.097 -6.388 1.00 91.06 98 TRP A CA 1
ATOM 759 C C . TRP A 1 98 ? 4.271 4.012 -7.405 1.00 91.06 98 TRP A C 1
ATOM 761 O O . TRP A 1 98 ? 3.450 3.175 -7.785 1.00 91.06 98 TRP A O 1
ATOM 771 N N . LYS A 1 99 ? 5.544 4.007 -7.824 1.00 90.81 99 LYS A N 1
ATOM 772 C CA . LYS A 1 99 ? 6.085 3.088 -8.845 1.00 90.81 99 LYS A CA 1
ATOM 773 C C . LYS A 1 99 ? 6.537 1.727 -8.299 1.00 90.81 99 LYS A C 1
ATOM 775 O O . LYS A 1 99 ? 6.946 0.866 -9.076 1.00 90.81 99 LYS A O 1
ATOM 780 N N . GLY A 1 100 ? 6.485 1.531 -6.984 1.00 92.25 100 GLY A N 1
ATOM 781 C CA . GLY A 1 100 ? 6.889 0.276 -6.361 1.00 92.25 100 GLY A CA 1
ATOM 782 C C . GLY A 1 100 ? 5.840 -0.832 -6.451 1.00 92.25 100 GLY A C 1
ATOM 783 O O . GLY A 1 100 ? 4.788 -0.731 -7.090 1.00 92.25 100 GLY A O 1
ATOM 784 N N . CYS A 1 101 ? 6.150 -1.944 -5.801 1.00 95.00 101 CYS A N 1
ATOM 785 C CA . CYS A 1 101 ? 5.357 -3.152 -5.853 1.00 95.00 101 CYS A CA 1
ATOM 786 C C . CYS A 1 101 ? 4.234 -3.110 -4.820 1.00 95.00 101 CYS A C 1
ATOM 788 O O . CYS A 1 101 ? 4.467 -3.225 -3.618 1.00 95.00 101 CYS A O 1
ATOM 790 N N . ARG A 1 102 ? 2.987 -3.081 -5.291 1.00 95.44 102 ARG A N 1
ATOM 791 C CA . ARG A 1 102 ? 1.790 -3.150 -4.435 1.00 95.44 102 ARG A CA 1
ATOM 792 C C . ARG A 1 102 ? 1.593 -4.519 -3.775 1.00 95.44 102 ARG A C 1
ATOM 794 O O . ARG A 1 102 ? 0.786 -4.632 -2.861 1.00 95.44 102 ARG A O 1
ATOM 801 N N . ASN A 1 103 ? 2.307 -5.558 -4.216 1.00 96.69 103 ASN A N 1
ATOM 802 C CA . ASN A 1 103 ? 2.215 -6.908 -3.651 1.00 96.69 103 ASN A CA 1
ATOM 803 C C . ASN A 1 103 ? 3.132 -7.111 -2.435 1.00 96.69 103 ASN A C 1
ATOM 805 O O . ASN A 1 103 ? 2.672 -7.425 -1.337 1.00 96.69 103 ASN A O 1
ATOM 809 N N . CYS A 1 104 ? 4.437 -6.902 -2.610 1.00 94.62 104 CYS A N 1
ATOM 810 C CA . CYS A 1 104 ? 5.415 -7.070 -1.532 1.00 94.62 104 CYS A CA 1
ATOM 811 C C . CYS A 1 104 ? 5.726 -5.770 -0.775 1.00 94.62 104 CYS A C 1
ATOM 813 O O . CYS A 1 104 ? 6.437 -5.815 0.225 1.00 94.62 104 CYS A O 1
ATOM 815 N N . LEU A 1 105 ? 5.178 -4.633 -1.222 1.00 93.62 105 LEU A N 1
ATOM 816 C CA . LEU A 1 105 ? 5.409 -3.299 -0.660 1.00 93.62 105 LEU A CA 1
ATOM 817 C C . LEU A 1 105 ? 6.886 -2.854 -0.715 1.00 93.62 105 LEU A C 1
ATOM 819 O O . LEU A 1 105 ? 7.360 -2.093 0.129 1.00 93.62 105 LEU A O 1
ATOM 823 N N . SER A 1 106 ? 7.617 -3.332 -1.726 1.00 90.56 106 SER A N 1
ATOM 824 C CA . SER A 1 106 ? 9.000 -2.944 -2.012 1.00 90.56 106 SER A CA 1
ATOM 825 C C . SER A 1 106 ? 9.062 -1.822 -3.047 1.00 90.56 106 SER A C 1
ATOM 827 O O . SER A 1 106 ? 8.344 -1.864 -4.043 1.00 90.56 106 SER A O 1
ATOM 829 N N . GLY A 1 107 ? 9.954 -0.851 -2.842 1.00 89.38 107 GLY A N 1
ATOM 830 C CA . GLY A 1 107 ? 10.234 0.205 -3.819 1.00 89.38 107 GLY A CA 1
ATOM 831 C C . GLY A 1 107 ? 11.162 -0.214 -4.966 1.00 89.38 107 GLY A C 1
ATOM 832 O O . GLY A 1 107 ? 11.293 0.541 -5.919 1.00 89.38 107 GLY A O 1
ATOM 833 N N . TYR A 1 108 ? 11.792 -1.395 -4.900 1.00 89.81 108 TYR A N 1
ATOM 834 C CA . TYR A 1 108 ? 12.837 -1.798 -5.855 1.00 89.81 108 TYR A CA 1
ATOM 835 C C . TYR A 1 108 ? 12.307 -2.273 -7.214 1.00 89.81 108 TYR A C 1
ATOM 837 O O . TYR A 1 108 ? 13.048 -2.286 -8.189 1.00 89.81 108 TYR A O 1
ATOM 845 N N . HIS A 1 109 ? 11.045 -2.699 -7.293 1.00 93.75 109 HIS A N 1
ATOM 846 C CA . HIS A 1 109 ? 10.446 -3.206 -8.528 1.00 93.75 109 HIS A CA 1
ATOM 847 C C . HIS A 1 109 ? 8.944 -2.895 -8.587 1.00 93.75 109 HIS A C 1
ATOM 849 O O . HIS A 1 109 ? 8.317 -2.756 -7.536 1.00 93.75 109 HIS A O 1
ATOM 855 N N . PRO A 1 110 ? 8.330 -2.836 -9.783 1.00 95.12 110 PRO A N 1
ATOM 856 C CA . PRO A 1 110 ? 6.881 -2.726 -9.933 1.00 95.12 110 PRO A CA 1
ATOM 857 C C . PRO A 1 110 ? 6.181 -4.078 -9.723 1.00 95.12 110 PRO A C 1
ATOM 859 O O . PRO A 1 110 ? 6.774 -5.140 -9.902 1.00 95.12 110 PRO A O 1
ATOM 862 N N . THR A 1 111 ? 4.873 -4.068 -9.442 1.00 95.31 111 THR A N 1
ATOM 863 C CA . THR A 1 111 ? 4.075 -5.293 -9.194 1.00 95.31 111 THR A CA 1
ATOM 864 C C . THR A 1 111 ? 4.194 -6.353 -10.297 1.00 95.31 111 THR A C 1
ATOM 866 O O . THR A 1 111 ? 4.172 -7.548 -10.000 1.00 95.31 111 THR A O 1
ATOM 869 N N . LYS A 1 112 ? 4.345 -5.928 -11.559 1.00 95.00 112 LYS A N 1
ATOM 870 C CA . LYS A 1 112 ? 4.485 -6.820 -12.723 1.00 95.00 112 LYS A CA 1
ATOM 871 C C . LYS A 1 112 ? 5.774 -7.652 -12.688 1.00 95.00 112 LYS A C 1
ATOM 873 O O . LYS A 1 112 ? 5.748 -8.804 -13.090 1.00 95.00 112 LYS A O 1
A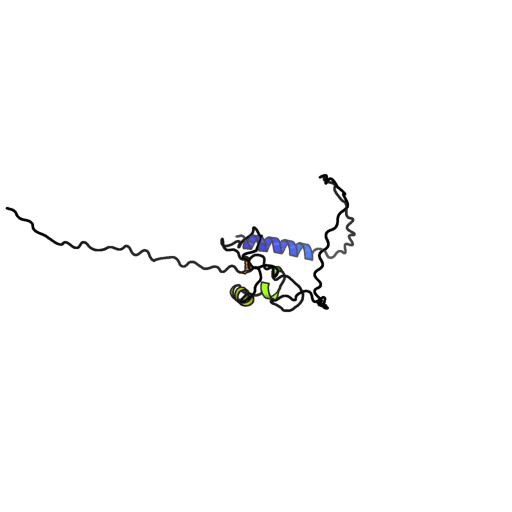TOM 878 N N . ALA A 1 113 ? 6.861 -7.094 -12.156 1.00 96.19 113 ALA A N 1
ATOM 879 C CA . ALA A 1 113 ? 8.158 -7.764 -12.027 1.00 96.19 113 ALA A CA 1
ATOM 880 C C . ALA A 1 113 ? 8.329 -8.471 -10.668 1.00 96.19 113 ALA A C 1
ATOM 882 O O . ALA A 1 113 ? 9.416 -8.924 -10.318 1.00 96.19 113 ALA A O 1
ATOM 883 N N . CYS A 1 114 ? 7.270 -8.536 -9.857 1.00 96.44 114 CYS A N 1
ATOM 884 C CA . CYS A 1 114 ? 7.350 -9.127 -8.531 1.00 96.44 114 CYS A CA 1
ATOM 885 C C . CYS A 1 114 ? 7.442 -10.653 -8.615 1.00 96.44 114 CYS A C 1
ATOM 887 O O . CYS A 1 114 ? 6.500 -11.303 -9.064 1.00 96.44 114 CYS A O 1
ATOM 889 N N . THR A 1 115 ? 8.527 -11.219 -8.086 1.00 95.94 115 THR A N 1
ATOM 890 C CA . THR A 1 115 ? 8.788 -12.669 -8.022 1.00 95.94 115 THR A CA 1
ATOM 891 C C . THR A 1 115 ? 8.148 -13.358 -6.812 1.00 95.94 115 THR A C 1
ATOM 893 O O . THR A 1 115 ? 8.247 -14.574 -6.658 1.00 95.94 115 THR A O 1
ATOM 896 N N . SER A 1 116 ? 7.470 -12.604 -5.937 1.00 95.06 116 SER A N 1
ATOM 897 C CA . SER A 1 116 ? 6.773 -13.175 -4.782 1.00 95.06 116 SER A CA 1
ATOM 898 C C . SER A 1 116 ? 5.707 -14.175 -5.231 1.00 95.06 116 SER A C 1
ATOM 900 O O . SER A 1 116 ? 4.811 -13.831 -6.013 1.00 95.06 116 SER A O 1
ATOM 902 N N . LYS A 1 117 ? 5.779 -15.379 -4.651 1.00 95.38 117 LYS A N 1
ATOM 903 C CA . LYS A 1 117 ? 4.778 -16.447 -4.790 1.00 95.38 117 LYS A CA 1
ATOM 904 C C . LYS A 1 117 ? 3.454 -16.098 -4.104 1.00 95.38 117 LYS A C 1
ATOM 906 O O . LYS A 1 117 ? 2.409 -16.603 -4.485 1.00 95.38 117 LYS A O 1
ATOM 911 N N . TRP A 1 118 ? 3.497 -15.214 -3.108 1.00 95.00 118 TRP A N 1
ATOM 912 C CA . TRP A 1 118 ? 2.332 -14.833 -2.313 1.00 95.00 118 TRP A CA 1
ATOM 913 C C . TRP A 1 118 ? 1.544 -13.695 -2.957 1.00 95.00 118 TRP A C 1
ATOM 915 O O . TRP A 1 118 ? 2.142 -12.737 -3.459 1.00 95.00 118 TRP A O 1
ATOM 925 N N . THR A 1 119 ? 0.219 -13.777 -2.853 1.00 95.88 119 THR A N 1
ATOM 926 C CA . THR A 1 119 ? -0.758 -12.758 -3.267 1.00 95.88 119 THR A CA 1
ATOM 927 C C . THR A 1 119 ? -1.594 -12.290 -2.072 1.00 95.88 119 THR A C 1
ATOM 929 O O . THR A 1 119 ? -1.271 -12.591 -0.917 1.00 95.88 119 THR A O 1
ATOM 932 N N . CYS A 1 120 ? -2.649 -11.510 -2.324 1.00 96.25 120 CYS A N 1
ATOM 933 C CA . CYS A 1 120 ? -3.600 -11.137 -1.285 1.00 96.25 120 CYS A CA 1
ATOM 934 C C . CYS A 1 120 ? -4.211 -12.392 -0.645 1.00 96.25 120 CYS A C 1
ATOM 936 O O . CYS A 1 120 ? -4.457 -13.382 -1.327 1.00 96.25 120 CYS A O 1
ATOM 938 N N . ARG A 1 121 ? -4.445 -12.351 0.671 1.00 95.62 121 ARG A N 1
ATOM 939 C CA . ARG A 1 121 ? -5.019 -13.483 1.420 1.00 95.62 121 ARG A CA 1
ATOM 940 C C . ARG A 1 121 ? -6.536 -13.588 1.252 1.00 95.62 121 ARG A C 1
ATOM 942 O O . ARG A 1 121 ? -7.095 -14.639 1.513 1.00 95.62 121 ARG A O 1
ATOM 949 N N . TYR A 1 122 ? -7.176 -12.511 0.802 1.00 95.25 122 TYR A N 1
ATOM 950 C CA . TYR A 1 122 ? -8.633 -12.389 0.726 1.00 95.25 122 TYR A CA 1
ATOM 951 C C . TYR A 1 122 ? -9.165 -12.408 -0.713 1.00 95.25 122 TYR A C 1
ATOM 953 O O . TYR A 1 122 ? -10.368 -12.450 -0.934 1.00 95.25 122 TYR A O 1
ATOM 961 N N . CYS A 1 123 ? -8.288 -12.341 -1.721 1.00 94.94 123 CYS A N 1
ATOM 962 C CA . CYS A 1 123 ? -8.686 -12.408 -3.127 1.00 94.94 123 CYS A CA 1
ATOM 963 C C . CYS A 1 123 ? -7.515 -12.862 -4.017 1.00 94.94 123 CYS A C 1
ATOM 965 O O . CYS A 1 123 ? -6.356 -12.709 -3.628 1.00 94.94 123 CYS A O 1
ATOM 967 N N . PRO A 1 124 ? -7.771 -13.331 -5.250 1.00 93.31 124 PRO A N 1
ATOM 968 C CA . PRO A 1 124 ? -6.718 -13.826 -6.145 1.00 93.31 124 PRO A CA 1
ATOM 969 C C . PRO A 1 124 ? -5.829 -12.721 -6.753 1.00 93.31 124 PRO A C 1
ATOM 971 O O . PRO A 1 124 ? -4.907 -13.004 -7.518 1.00 93.31 124 PRO A O 1
ATOM 974 N N . LYS A 1 125 ? -6.080 -11.439 -6.453 1.00 94.25 125 LYS A N 1
ATOM 975 C CA . LYS A 1 125 ? -5.337 -10.316 -7.047 1.00 94.25 125 LYS A CA 1
ATOM 976 C C . LYS A 1 125 ? -3.936 -10.165 -6.426 1.00 94.25 125 LYS A C 1
ATOM 978 O O . LYS A 1 125 ? -3.719 -10.377 -5.231 1.00 94.25 125 LYS A O 1
ATOM 983 N N . ARG A 1 126 ? -2.973 -9.708 -7.241 1.00 95.12 126 ARG A N 1
ATOM 984 C CA . ARG A 1 126 ? -1.570 -9.459 -6.841 1.00 95.12 126 ARG A CA 1
ATOM 985 C C . ARG A 1 126 ? -1.405 -8.132 -6.087 1.00 95.12 126 ARG A C 1
ATOM 987 O O . ARG A 1 126 ? -0.904 -7.153 -6.636 1.00 95.12 126 ARG A O 1
ATOM 994 N N . HIS A 1 127 ? -1.818 -8.102 -4.827 1.00 95.69 127 HIS A N 1
ATOM 995 C CA . HIS A 1 127 ? -1.563 -6.993 -3.906 1.00 95.69 127 HIS A CA 1
ATOM 996 C C . HIS A 1 127 ? -1.346 -7.491 -2.474 1.00 95.69 127 HIS A C 1
ATOM 998 O O . HIS A 1 127 ? -1.711 -8.611 -2.123 1.00 95.69 127 HIS A O 1
ATOM 1004 N N . ASN A 1 128 ? -0.758 -6.644 -1.633 1.00 96.31 128 ASN A N 1
ATOM 1005 C CA . ASN A 1 128 ? -0.602 -6.924 -0.217 1.00 96.31 128 ASN A CA 1
ATOM 1006 C C . ASN A 1 128 ? -1.956 -6.860 0.498 1.00 96.31 128 ASN A C 1
ATOM 1008 O O . ASN A 1 128 ? -2.722 -5.941 0.230 1.00 96.31 128 ASN A O 1
ATOM 1012 N N . SER A 1 129 ? -2.223 -7.751 1.454 1.00 95.25 129 SER A N 1
ATOM 1013 C CA . SER A 1 129 ? -3.482 -7.755 2.218 1.00 95.25 129 SER A CA 1
ATOM 1014 C C . SER A 1 129 ? -3.814 -6.428 2.909 1.00 95.25 129 SER A C 1
ATOM 1016 O O . SER A 1 129 ? -4.990 -6.143 3.089 1.00 95.25 129 SER A O 1
ATOM 1018 N N . PHE A 1 130 ? -2.827 -5.576 3.212 1.00 94.56 130 PHE A N 1
ATOM 1019 C CA . PHE A 1 130 ? -3.078 -4.217 3.718 1.00 94.56 130 PHE A CA 1
ATOM 1020 C C . PHE A 1 130 ? -3.853 -3.309 2.748 1.00 94.56 130 PHE A C 1
ATOM 1022 O O . PHE A 1 130 ? -4.419 -2.307 3.180 1.00 94.56 130 PHE A O 1
ATOM 1029 N N . LEU A 1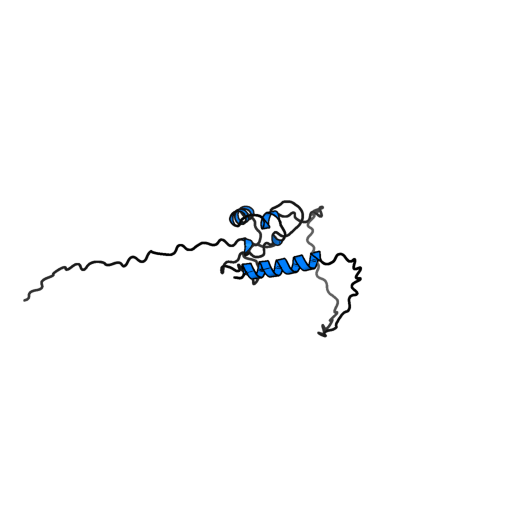 131 ? -3.866 -3.646 1.455 1.00 95.44 131 LEU A N 1
ATOM 1030 C CA . LEU A 1 131 ? -4.555 -2.924 0.383 1.00 95.44 131 LEU A CA 1
ATOM 1031 C C . LEU A 1 131 ? -5.856 -3.612 -0.055 1.00 95.44 131 LEU A C 1
ATOM 1033 O O . LEU A 1 131 ? -6.460 -3.205 -1.048 1.00 95.44 131 LEU A O 1
ATOM 1037 N N . HIS A 1 132 ? -6.278 -4.682 0.619 1.00 96.00 132 HIS A N 1
ATOM 1038 C CA . HIS A 1 132 ? -7.498 -5.378 0.236 1.00 96.00 132 HIS A CA 1
ATOM 1039 C C . HIS A 1 132 ? -8.732 -4.524 0.547 1.00 96.00 132 HIS A C 1
ATOM 1041 O O . HIS A 1 132 ? -8.927 -4.115 1.686 1.00 96.00 132 HIS A O 1
ATOM 1047 N N . ARG A 1 133 ? -9.570 -4.285 -0.468 1.00 93.62 133 ARG A N 1
ATOM 1048 C CA . ARG A 1 133 ? -10.910 -3.713 -0.309 1.00 93.62 133 ARG A CA 1
ATOM 1049 C C . ARG A 1 133 ? -11.927 -4.845 -0.336 1.00 93.62 133 ARG A C 1
ATOM 1051 O O . ARG A 1 133 ? -12.005 -5.556 -1.341 1.00 93.62 133 ARG A O 1
ATOM 1058 N N . ASN A 1 134 ? -12.709 -4.962 0.734 1.00 85.88 134 ASN A N 1
ATOM 1059 C CA . ASN A 1 134 ? -13.900 -5.800 0.747 1.00 85.88 134 ASN A CA 1
ATOM 1060 C C . ASN A 1 134 ? -14.939 -5.126 -0.148 1.00 85.88 134 ASN A C 1
ATOM 1062 O O . ASN A 1 134 ? -15.658 -4.227 0.279 1.00 85.88 134 ASN A O 1
ATOM 1066 N N . PHE A 1 135 ? -14.997 -5.529 -1.412 1.00 73.38 135 PHE A N 1
ATOM 1067 C CA . PHE A 1 135 ? -16.169 -5.235 -2.217 1.00 73.38 135 PHE A CA 1
ATOM 1068 C C . PHE A 1 135 ? -17.240 -6.211 -1.750 1.00 73.38 135 PHE A C 1
ATOM 1070 O O . PHE A 1 135 ? -17.222 -7.373 -2.151 1.00 73.38 135 PHE A O 1
ATOM 1077 N N . SER A 1 136 ? -18.128 -5.767 -0.861 1.00 58.84 136 SER A N 1
ATOM 1078 C CA . SER A 1 136 ? -19.380 -6.474 -0.613 1.00 58.84 136 SER A CA 1
ATOM 1079 C C . SER A 1 136 ? -20.104 -6.529 -1.950 1.00 58.84 136 SER A C 1
ATOM 1081 O O . SER A 1 136 ? -20.672 -5.537 -2.404 1.00 58.84 136 SER A O 1
ATOM 1083 N N . THR A 1 137 ? -19.993 -7.655 -2.645 1.00 51.69 137 THR A N 1
ATOM 1084 C CA . THR A 1 137 ? -20.724 -7.901 -3.877 1.00 51.69 137 THR A CA 1
ATOM 1085 C C . THR A 1 137 ? -22.198 -7.939 -3.511 1.00 51.69 137 THR A C 1
ATOM 1087 O O . THR A 1 137 ? -22.711 -8.977 -3.103 1.00 51.69 137 THR A O 1
ATOM 1090 N N . ASN A 1 138 ? -22.888 -6.809 -3.646 1.00 51.38 138 ASN A N 1
ATOM 1091 C CA . ASN A 1 138 ? -24.339 -6.780 -3.755 1.00 51.38 138 ASN A CA 1
ATOM 1092 C C . ASN A 1 138 ? -24.699 -7.323 -5.149 1.00 51.38 138 ASN A C 1
ATOM 1094 O O . ASN A 1 138 ? -25.083 -6.594 -6.054 1.00 51.38 138 ASN A O 1
ATOM 1098 N N . VAL A 1 139 ? -24.450 -8.618 -5.355 1.00 52.81 139 VAL A N 1
ATOM 1099 C CA . VAL A 1 139 ? -24.947 -9.370 -6.505 1.00 52.81 139 VAL A CA 1
ATOM 1100 C C . VAL A 1 139 ? -26.129 -10.170 -5.984 1.00 52.81 139 VAL A C 1
ATOM 1102 O O . VAL A 1 139 ? -26.045 -11.369 -5.737 1.00 52.81 139 VAL A O 1
ATOM 1105 N N . HIS A 1 140 ? -27.235 -9.470 -5.757 1.00 53.06 140 HIS A N 1
ATOM 1106 C CA . HIS A 1 140 ? -28.543 -10.093 -5.775 1.00 53.06 140 HIS A CA 1
ATOM 1107 C C . HIS A 1 140 ? -29.431 -9.296 -6.729 1.00 53.06 140 HIS A C 1
ATOM 1109 O O . HIS A 1 140 ? -29.603 -8.093 -6.573 1.00 53.06 140 HIS A O 1
ATOM 1115 N N . GLN A 1 141 ? -29.990 -10.027 -7.694 1.00 52.41 141 GLN A N 1
ATOM 1116 C CA . GLN A 1 141 ? -31.178 -9.682 -8.472 1.00 52.41 141 GLN A CA 1
ATOM 1117 C C . GLN A 1 141 ? -31.013 -8.812 -9.730 1.00 52.41 141 GLN A C 1
ATOM 1119 O O . GLN A 1 141 ? -31.562 -7.725 -9.852 1.00 52.41 141 GLN A O 1
ATOM 1124 N N . GLN A 1 142 ? -30.409 -9.406 -10.761 1.00 52.19 142 GLN A N 1
ATOM 1125 C CA . GLN A 1 142 ? -30.986 -9.325 -12.107 1.00 52.19 142 GLN A CA 1
ATOM 1126 C C . GLN A 1 142 ? -31.110 -10.740 -12.677 1.00 52.19 142 GLN A C 1
ATOM 1128 O O . GLN A 1 142 ? -30.263 -11.238 -13.410 1.00 52.19 142 GLN A O 1
ATOM 1133 N N . SER A 1 143 ? -32.191 -11.407 -12.285 1.00 50.91 143 SER A N 1
ATOM 1134 C CA . SER A 1 143 ? -32.751 -12.551 -12.998 1.00 50.91 143 SER A CA 1
ATOM 1135 C C . SER A 1 143 ? -34.200 -12.186 -13.293 1.00 50.91 143 SER A C 1
ATOM 1137 O O . SER A 1 143 ? -35.100 -12.524 -12.533 1.00 50.91 143 SER A O 1
ATOM 1139 N N . SER A 1 144 ? -34.420 -11.406 -14.349 1.00 45.47 144 SER A N 1
ATOM 1140 C CA . SER A 1 144 ? -35.758 -11.241 -14.914 1.00 45.47 144 SER A CA 1
ATOM 1141 C C . SER A 1 144 ? -36.036 -12.455 -15.805 1.00 45.47 144 SER A C 1
ATOM 1143 O O . SER A 1 144 ? -35.293 -12.657 -16.767 1.00 45.47 144 SER A O 1
ATOM 1145 N N . PRO A 1 145 ? -37.061 -13.280 -15.531 1.00 51.97 145 PRO A N 1
ATOM 1146 C CA . PRO A 1 145 ? -37.525 -14.255 -16.503 1.00 51.97 145 PRO A CA 1
ATOM 1147 C C . PRO A 1 145 ? -38.200 -13.494 -17.646 1.00 51.97 145 PRO A C 1
ATOM 1149 O O . PRO A 1 145 ? -39.223 -12.835 -17.463 1.00 51.97 145 PRO A O 1
ATOM 1152 N N . GLN A 1 146 ? -37.600 -13.561 -18.828 1.00 51.28 146 GLN A N 1
ATOM 1153 C CA . GLN A 1 146 ? -38.172 -13.039 -20.059 1.00 51.28 146 GLN A CA 1
ATOM 1154 C C . GLN A 1 146 ? -39.333 -13.959 -20.469 1.00 51.28 146 GLN A C 1
ATOM 1156 O O . GLN A 1 146 ? -39.155 -14.921 -21.207 1.00 51.28 146 GLN A O 1
ATOM 1161 N N . GLN A 1 147 ? -40.529 -13.699 -19.935 1.00 48.44 147 GLN A N 1
ATOM 1162 C CA . GLN A 1 147 ? -41.772 -14.201 -20.513 1.00 48.44 147 GLN A CA 1
ATOM 1163 C C . GLN A 1 147 ? -42.098 -13.313 -21.717 1.00 48.44 147 GLN A C 1
ATOM 1165 O O . GLN A 1 147 ? -42.687 -12.244 -21.572 1.00 48.44 147 GLN A O 1
ATOM 1170 N N . THR A 1 148 ? -41.662 -13.708 -22.913 1.00 42.44 148 THR A N 1
ATOM 1171 C CA . THR A 1 148 ? -42.227 -13.159 -24.149 1.00 42.44 148 THR A CA 1
ATOM 1172 C C . THR A 1 148 ? -43.449 -13.971 -24.525 1.00 42.44 148 THR A C 1
ATOM 1174 O O . THR A 1 148 ? -43.358 -15.149 -24.868 1.00 42.44 148 THR A O 1
ATOM 1177 N N . ASN A 1 149 ? -44.583 -13.291 -24.409 1.00 49.56 149 ASN A N 1
ATOM 1178 C CA . ASN A 1 149 ? -45.915 -13.750 -24.741 1.00 49.56 149 ASN A CA 1
ATOM 1179 C C . ASN A 1 149 ? -46.010 -14.316 -26.161 1.00 49.56 149 ASN A C 1
ATOM 1181 O O . ASN A 1 149 ? -45.451 -13.787 -27.120 1.00 49.56 149 ASN A O 1
ATOM 1185 N N . THR A 1 150 ? -46.802 -15.376 -26.251 1.00 48.16 150 THR A N 1
ATOM 1186 C CA . THR A 1 150 ? -47.378 -15.987 -27.441 1.00 48.16 150 THR A CA 1
ATOM 1187 C C . THR A 1 150 ? -48.042 -14.932 -28.334 1.00 48.16 150 THR A C 1
ATOM 1189 O O . THR A 1 150 ? -49.067 -14.366 -27.960 1.00 48.16 150 THR A O 1
ATOM 1192 N N . THR A 1 151 ? -47.505 -14.699 -29.534 1.00 44.91 151 THR A N 1
ATOM 1193 C CA . THR A 1 151 ? -48.242 -14.018 -30.609 1.00 44.91 151 THR A CA 1
ATOM 1194 C C . THR A 1 151 ? -48.835 -15.082 -31.519 1.00 44.91 151 THR A C 1
ATOM 1196 O O . THR A 1 151 ? -48.136 -15.730 -32.296 1.00 44.91 151 THR A O 1
ATOM 1199 N N . VAL A 1 152 ? -50.145 -15.274 -31.383 1.00 49.38 152 VAL A N 1
ATOM 1200 C CA . VAL A 1 152 ? -50.981 -16.025 -32.315 1.00 49.38 152 VAL A CA 1
ATOM 1201 C C . VAL A 1 152 ? -51.127 -15.176 -33.576 1.00 49.38 152 VAL A C 1
ATOM 1203 O O . VAL A 1 152 ? -51.802 -14.151 -33.547 1.00 49.38 152 VAL A O 1
ATOM 1206 N N . SER A 1 153 ? -50.511 -15.603 -34.677 1.00 52.53 153 SER A N 1
ATOM 1207 C CA . SER A 1 153 ? -50.810 -15.081 -36.013 1.00 52.53 153 SER A CA 1
ATOM 1208 C C . SER A 1 153 ? -51.271 -16.231 -36.891 1.00 52.53 153 SER A C 1
ATOM 1210 O O . SER A 1 153 ? -50.500 -17.086 -37.321 1.00 52.53 153 SER A O 1
ATOM 1212 N N . ASN A 1 154 ? -52.583 -16.234 -37.074 1.00 50.72 154 ASN A N 1
ATOM 1213 C CA . ASN A 1 154 ? -53.377 -17.114 -37.905 1.00 50.72 154 ASN A CA 1
ATOM 1214 C C . ASN A 1 154 ? -53.037 -16.862 -39.386 1.00 50.72 154 ASN A C 1
ATOM 1216 O O . ASN A 1 154 ? -53.214 -15.742 -39.859 1.00 50.72 154 ASN A O 1
ATOM 1220 N N . SER A 1 155 ? -52.601 -17.889 -40.117 1.00 53.53 155 SER A N 1
ATOM 1221 C CA . SER A 1 155 ? -52.521 -17.853 -41.583 1.00 53.53 155 SER A CA 1
ATOM 1222 C C . SER A 1 155 ? -53.173 -19.103 -42.150 1.00 53.53 155 SER A C 1
ATOM 1224 O O . SER A 1 155 ? -52.580 -20.177 -42.239 1.00 53.53 155 SER A O 1
ATOM 1226 N N . SER A 1 156 ? -54.438 -18.920 -42.500 1.00 47.44 156 SER A N 1
ATOM 1227 C CA . SER A 1 156 ? -55.304 -19.811 -43.253 1.00 47.44 156 SER A CA 1
ATOM 1228 C C . SER A 1 156 ? -54.658 -20.192 -44.588 1.00 47.44 156 SER A C 1
ATOM 1230 O O . SER A 1 156 ? -54.314 -19.320 -45.385 1.00 47.44 156 SER A O 1
ATOM 1232 N N . LYS A 1 157 ? -54.541 -21.493 -44.862 1.00 47.12 157 LYS A N 1
ATOM 1233 C CA . LYS A 1 157 ? -54.290 -22.027 -46.204 1.00 47.12 157 LYS A CA 1
ATOM 1234 C C . LYS A 1 157 ? -55.427 -22.991 -46.533 1.00 47.12 157 LYS A C 1
ATOM 1236 O O . LYS A 1 157 ? -55.581 -24.007 -45.862 1.00 47.12 157 LYS A O 1
ATOM 1241 N N . THR A 1 158 ? -56.216 -22.658 -47.545 1.00 50.94 158 THR A N 1
ATOM 1242 C CA . THR A 1 158 ? -57.222 -23.537 -48.164 1.00 50.94 158 THR A CA 1
ATOM 1243 C C . THR A 1 158 ? -56.879 -23.739 -49.650 1.00 50.94 158 THR A C 1
ATOM 1245 O O . THR A 1 158 ? -56.101 -22.957 -50.198 1.00 50.94 158 THR A O 1
ATOM 1248 N N . PRO A 1 159 ? -57.364 -24.828 -50.275 1.00 56.50 159 PRO A N 1
ATOM 1249 C CA . PRO A 1 159 ? -56.660 -25.522 -51.352 1.00 56.50 159 PRO A CA 1
ATOM 1250 C C . PRO A 1 159 ? -57.153 -25.187 -52.770 1.00 56.50 159 PRO A C 1
ATOM 1252 O O . PRO A 1 159 ? -58.281 -24.740 -52.975 1.00 56.50 159 PRO A O 1
ATOM 1255 N N . SER A 1 160 ? -56.317 -25.523 -53.752 1.00 41.88 160 SER A N 1
ATOM 1256 C CA . SER A 1 160 ? -56.690 -26.122 -55.043 1.00 41.88 160 SER A CA 1
ATOM 1257 C C . SER A 1 160 ? -55.556 -27.028 -55.497 1.00 41.88 160 SER A C 1
ATOM 1259 O O . SER A 1 160 ? -54.392 -26.673 -55.198 1.00 41.88 160 SER A O 1
#

Foldseek 3Di:
DVVVVVVVVVVVVVVVVVVDPDDDDDDDDDDDDDDDDDDDDDDDDDDDDDDDDDDPDPPPDPPQQADQQPSDDHDFLVPDPNLLPDALVVNVVSCVVQQPDQQVSDSPHYVVPDPDPDAAPVDPDRGDVSNDDPPPPPPDDDPDPPPDDDDDDDDDDDDD